Protein AF-A0A9N9TD08-F1 (afdb_monomer_lite)

pLDDT: mean 76.41, std 14.72, range [33.03, 96.38]

Foldseek 3Di:
DLVVVCVVVVHDSVVSVVVVVVVVVVVVVCCVVPPDDDPVLQVVLQVLVCVPPNDGNDNWDKDWDWAFDDPPDDPCCVQADPVGGGTDTDIATAGSDNVPGPVVVCVVVCVVHPPDDDDDDPVDPPPDD

Secondary structure (DSSP, 8-state):
-HHHHHHHHT--HHHHHHHHHHHHHHHHHTHHHH----HHHHHHHHHHHHHHH---S---EEEEEEEE----SSS-GGGB-TTSSBEEEEEEEE-SSGGG-HHHHHHHTTTT-TT---PPPTTS-----

Structure (mmCIF, N/CA/C/O backbone):
data_AF-A0A9N9TD08-F1
#
_entry.id   AF-A0A9N9TD08-F1
#
loop_
_atom_site.group_PDB
_atom_site.id
_atom_site.type_symbol
_atom_site.label_atom_id
_atom_site.label_alt_id
_atom_site.label_comp_id
_atom_site.label_asym_id
_atom_site.label_entity_id
_atom_site.label_seq_id
_atom_site.pdbx_PDB_ins_code
_atom_site.Cartn_x
_atom_site.Cartn_y
_atom_site.Cartn_z
_atom_site.occupancy
_atom_site.B_iso_or_equiv
_atom_site.auth_seq_id
_atom_site.auth_comp_id
_atom_site.auth_asym_id
_atom_site.auth_atom_id
_atom_site.pdbx_PDB_model_num
ATOM 1 N N . MET A 1 1 ? -17.120 2.761 -4.521 1.00 65.62 1 MET A N 1
ATOM 2 C CA . MET A 1 1 ? -16.159 1.643 -4.628 1.00 65.62 1 MET A CA 1
ATOM 3 C C . MET A 1 1 ? -16.794 0.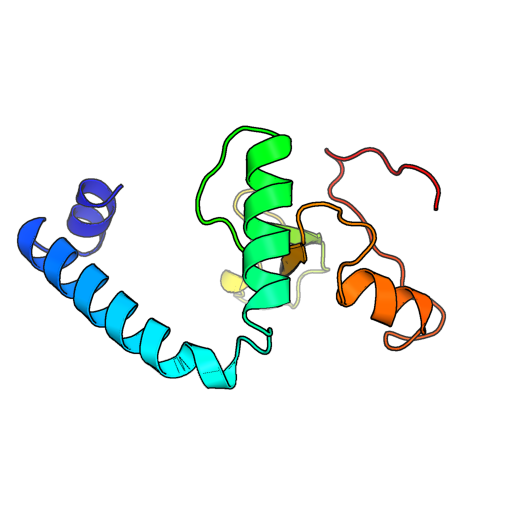305 -4.246 1.00 65.62 1 MET A C 1
ATOM 5 O O . MET A 1 1 ? -16.826 -0.563 -5.099 1.00 65.62 1 MET A O 1
ATOM 9 N N . LEU A 1 2 ? -17.394 0.150 -3.053 1.00 79.62 2 LEU A N 1
ATOM 10 C CA . LEU A 1 2 ? -18.002 -1.132 -2.640 1.00 79.62 2 LEU A CA 1
ATOM 11 C C . LEU A 1 2 ? -19.141 -1.641 -3.541 1.00 79.62 2 LEU A C 1
ATOM 13 O O . LEU A 1 2 ? -19.250 -2.838 -3.743 1.00 79.62 2 LEU A O 1
ATOM 17 N N . ILE A 1 3 ? -19.982 -0.741 -4.064 1.00 81.56 3 ILE A N 1
ATOM 18 C CA . ILE A 1 3 ? -21.101 -1.109 -4.950 1.00 81.56 3 ILE A CA 1
ATOM 19 C C . ILE A 1 3 ? -20.566 -1.708 -6.256 1.00 81.56 3 ILE A C 1
ATOM 21 O O . ILE A 1 3 ? -20.926 -2.820 -6.592 1.00 81.56 3 ILE A O 1
ATOM 25 N N . ALA A 1 4 ? -19.609 -1.039 -6.905 1.00 82.31 4 ALA A N 1
ATOM 26 C CA . ALA A 1 4 ? -18.987 -1.542 -8.130 1.00 82.31 4 ALA A CA 1
ATOM 27 C C . ALA A 1 4 ? -18.266 -2.890 -7.931 1.00 82.31 4 ALA A C 1
ATOM 29 O O . ALA A 1 4 ? -18.345 -3.754 -8.795 1.00 82.31 4 ALA A O 1
ATOM 30 N N . ALA A 1 5 ? -17.589 -3.083 -6.792 1.00 81.19 5 ALA A N 1
ATOM 31 C CA . ALA A 1 5 ? -16.971 -4.367 -6.460 1.00 81.19 5 ALA A CA 1
ATOM 32 C C . ALA A 1 5 ? -18.023 -5.465 -6.221 1.00 81.19 5 ALA A C 1
ATOM 34 O O . ALA A 1 5 ? -17.855 -6.588 -6.677 1.00 81.19 5 ALA A O 1
ATOM 35 N N . ALA A 1 6 ? -19.123 -5.135 -5.539 1.00 86.38 6 ALA A N 1
ATOM 36 C CA . ALA A 1 6 ? -20.222 -6.065 -5.302 1.00 86.38 6 ALA A CA 1
ATOM 37 C C . ALA A 1 6 ? -20.913 -6.481 -6.613 1.00 86.38 6 ALA A C 1
ATOM 39 O O . ALA A 1 6 ? -21.149 -7.667 -6.822 1.00 86.38 6 ALA A O 1
ATOM 40 N N . ASP A 1 7 ? -21.161 -5.520 -7.508 1.00 89.50 7 ASP A N 1
ATOM 41 C CA . ASP A 1 7 ? -21.765 -5.757 -8.822 1.00 89.50 7 ASP A CA 1
ATOM 42 C C . ASP A 1 7 ? -20.864 -6.632 -9.711 1.00 89.50 7 ASP A C 1
ATOM 44 O O . ASP A 1 7 ? -21.362 -7.521 -10.398 1.00 89.50 7 ASP A O 1
ATOM 48 N N . PHE A 1 8 ? -19.542 -6.420 -9.671 1.00 88.31 8 PHE A N 1
ATOM 49 C CA . PHE A 1 8 ? -18.569 -7.215 -10.430 1.00 88.31 8 PHE A CA 1
ATOM 50 C C . PHE A 1 8 ? -18.505 -8.676 -9.960 1.00 88.31 8 PHE A C 1
ATOM 52 O O . PHE A 1 8 ? -18.451 -9.587 -10.780 1.00 88.31 8 PHE A O 1
ATOM 59 N N . GLU A 1 9 ? -18.561 -8.897 -8.646 1.00 88.81 9 GLU A N 1
ATOM 60 C CA . GLU A 1 9 ? -18.514 -10.232 -8.034 1.00 88.81 9 GLU A CA 1
ATOM 61 C C . GLU A 1 9 ? -19.898 -10.908 -7.945 1.00 88.81 9 GLU A C 1
ATOM 63 O O . GLU A 1 9 ? -20.014 -12.042 -7.480 1.00 88.81 9 GLU A O 1
ATOM 68 N N . GLY A 1 10 ? -20.973 -10.224 -8.356 1.00 92.44 10 GLY A N 1
ATOM 69 C CA . GLY A 1 10 ? -22.340 -10.752 -8.310 1.00 92.44 10 GLY A CA 1
ATOM 70 C C . GLY A 1 10 ? -22.900 -10.931 -6.893 1.00 92.44 10 GLY A C 1
ATOM 71 O O . GLY A 1 10 ? -23.752 -11.793 -6.666 1.00 92.44 10 GLY A O 1
ATOM 72 N N . VAL A 1 11 ? -22.438 -10.136 -5.925 1.00 93.31 11 VAL A N 1
ATOM 73 C CA . VAL A 1 11 ? -22.873 -10.203 -4.520 1.00 93.31 11 VAL A CA 1
ATOM 74 C C . VAL A 1 11 ? -23.655 -8.959 -4.108 1.00 93.31 11 VAL A C 1
ATOM 76 O O . VAL A 1 11 ? -23.528 -7.886 -4.689 1.00 93.31 11 VAL A O 1
ATOM 79 N N . SER A 1 12 ? -24.462 -9.064 -3.048 1.00 94.69 12 SER A N 1
ATOM 80 C CA . SER A 1 12 ? -25.140 -7.883 -2.500 1.00 94.69 12 SER A CA 1
ATOM 81 C C . SER A 1 12 ? -24.137 -6.906 -1.868 1.00 94.69 12 SER A C 1
ATOM 83 O O . SER A 1 12 ? -23.123 -7.319 -1.296 1.00 94.69 12 SER A O 1
ATOM 85 N N . LYS A 1 13 ? -24.458 -5.605 -1.859 1.00 92.88 13 LYS A N 1
ATOM 86 C CA . LYS A 1 13 ? -23.674 -4.580 -1.139 1.00 92.88 13 LYS A CA 1
ATOM 87 C C . LYS A 1 13 ? -23.437 -4.959 0.330 1.00 92.88 13 LYS A C 1
ATOM 89 O O . LYS A 1 13 ? -22.360 -4.709 0.870 1.00 92.88 13 LYS A O 1
ATOM 94 N N . THR A 1 14 ? -24.440 -5.554 0.976 1.00 94.69 14 THR A N 1
ATOM 95 C CA . THR A 1 14 ? -24.356 -6.003 2.371 1.00 94.69 14 THR A CA 1
ATOM 96 C C . THR A 1 14 ? -23.345 -7.136 2.518 1.00 94.69 14 THR A C 1
ATOM 98 O O . THR A 1 14 ? -22.484 -7.070 3.391 1.00 94.69 14 THR A O 1
ATOM 101 N N . SER A 1 15 ? -23.392 -8.129 1.627 1.00 94.19 15 SER A N 1
ATOM 102 C CA . SER A 1 15 ? -22.431 -9.236 1.589 1.00 94.19 15 SER A CA 1
ATOM 103 C C . SER A 1 15 ? -21.007 -8.728 1.360 1.00 94.19 15 SER A C 1
ATOM 105 O O . SER A 1 15 ? -20.112 -9.089 2.118 1.00 94.19 15 SER A O 1
ATOM 107 N N . ALA A 1 16 ? -20.801 -7.821 0.399 1.00 93.69 16 ALA A N 1
ATOM 108 C CA . ALA A 1 16 ? -19.496 -7.206 0.154 1.00 93.69 16 ALA A CA 1
ATOM 109 C C . ALA A 1 16 ? -18.956 -6.468 1.393 1.00 93.69 16 ALA A C 1
ATOM 111 O O . ALA A 1 16 ? -17.775 -6.578 1.709 1.00 93.69 16 ALA A O 1
ATOM 112 N N . CYS A 1 17 ? -19.813 -5.761 2.138 1.00 94.38 17 CYS A N 1
ATOM 113 C CA . CYS A 1 17 ? -19.427 -5.086 3.382 1.00 94.38 17 CYS A CA 1
ATOM 114 C C . CYS A 1 17 ? -18.932 -6.073 4.449 1.00 94.38 17 CYS A C 1
ATOM 116 O O . CYS A 1 17 ? -17.885 -5.855 5.059 1.00 94.38 17 CYS A O 1
ATOM 118 N N . VAL A 1 18 ? -19.656 -7.181 4.640 1.00 95.44 18 VAL A N 1
ATOM 119 C CA . VAL A 1 18 ? -19.271 -8.235 5.589 1.00 95.44 18 VAL A CA 1
ATOM 120 C C . VAL A 1 18 ? -17.950 -8.880 5.178 1.00 95.44 18 VAL A C 1
ATOM 122 O O . VAL A 1 18 ? -17.061 -9.012 6.015 1.00 95.44 18 VAL A O 1
ATOM 125 N N . ILE A 1 19 ? -17.793 -9.211 3.894 1.00 93.69 19 ILE A N 1
ATOM 126 C CA . ILE A 1 19 ? -16.570 -9.819 3.357 1.00 93.69 19 ILE A CA 1
ATOM 127 C C . ILE A 1 19 ? -15.373 -8.885 3.559 1.00 93.69 19 ILE A C 1
ATOM 129 O O . ILE A 1 19 ? -14.366 -9.302 4.123 1.00 93.69 19 ILE A O 1
ATOM 133 N N . VAL A 1 20 ? -15.484 -7.609 3.170 1.00 93.25 20 VAL A N 1
ATOM 134 C CA . VAL A 1 20 ? -14.401 -6.625 3.341 1.00 93.25 20 VAL A CA 1
ATOM 135 C C . VAL A 1 20 ? -14.005 -6.505 4.808 1.00 93.25 20 VAL A C 1
ATOM 137 O O . VAL A 1 20 ? -12.813 -6.486 5.113 1.00 93.25 20 VAL A O 1
ATOM 140 N N . LYS A 1 21 ? -14.978 -6.465 5.725 1.00 94.62 21 LYS A N 1
ATOM 141 C CA . LYS A 1 21 ? -14.705 -6.424 7.163 1.00 94.62 21 LYS A CA 1
ATOM 142 C C . LYS A 1 21 ? -13.950 -7.672 7.628 1.00 94.62 21 LYS A C 1
ATOM 144 O O . LYS A 1 21 ? -12.898 -7.531 8.240 1.00 94.62 21 LYS A O 1
ATOM 149 N N . GLN A 1 22 ? -14.446 -8.865 7.305 1.00 96.38 22 GLN A N 1
ATOM 150 C CA . GLN A 1 22 ? -13.832 -10.135 7.711 1.00 96.38 22 GLN A CA 1
ATOM 151 C C . GLN A 1 22 ? -12.404 -10.282 7.176 1.00 96.38 22 GLN A C 1
ATOM 153 O O . GLN A 1 22 ? -11.495 -10.651 7.917 1.00 96.38 22 GLN A O 1
ATOM 158 N N . VAL A 1 23 ? -12.190 -9.949 5.901 1.00 94.88 23 VAL A N 1
ATOM 159 C CA . VAL A 1 23 ? -10.861 -9.980 5.277 1.00 94.88 23 VAL A CA 1
ATOM 160 C C . VAL A 1 23 ? -9.935 -8.953 5.928 1.00 94.88 23 VAL A C 1
ATOM 162 O O . VAL A 1 23 ? -8.788 -9.274 6.224 1.00 94.88 23 VAL A O 1
ATOM 165 N N . THR A 1 24 ? -10.425 -7.743 6.207 1.00 93.12 24 THR A N 1
ATOM 166 C CA . THR A 1 24 ? -9.636 -6.696 6.879 1.00 93.12 24 THR A CA 1
ATOM 167 C C . THR A 1 24 ? -9.220 -7.131 8.282 1.00 93.12 24 THR A C 1
ATOM 169 O O . THR A 1 24 ? -8.050 -7.012 8.633 1.00 93.12 24 THR A O 1
ATOM 172 N N . GLU A 1 25 ? -10.144 -7.689 9.068 1.00 95.31 25 GLU A N 1
ATOM 173 C CA . GLU A 1 25 ? -9.853 -8.225 10.402 1.00 95.31 25 GLU A CA 1
ATOM 174 C C . GLU A 1 25 ? -8.805 -9.341 10.332 1.00 95.31 25 GLU A C 1
ATOM 176 O O . GLU A 1 25 ? -7.835 -9.311 11.091 1.00 95.31 25 GLU A O 1
ATOM 181 N N . ALA A 1 26 ? -8.933 -10.269 9.3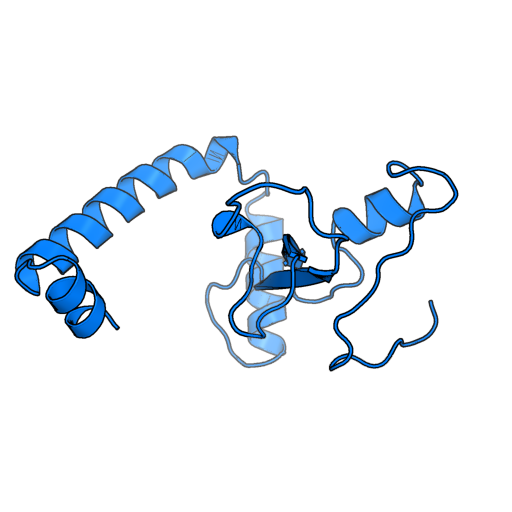77 1.00 95.12 26 ALA A N 1
ATOM 182 C CA . ALA A 1 26 ? -7.945 -11.320 9.158 1.00 95.12 26 ALA A CA 1
ATOM 183 C C . ALA A 1 26 ? -6.562 -10.746 8.804 1.00 95.12 26 ALA A C 1
ATOM 185 O O . ALA A 1 26 ? -5.567 -11.138 9.412 1.00 95.12 26 ALA A O 1
ATOM 186 N N . ILE A 1 27 ? -6.482 -9.767 7.898 1.00 90.06 27 ILE A N 1
ATOM 187 C CA . ILE A 1 27 ? -5.223 -9.084 7.554 1.00 90.06 27 ILE A CA 1
ATOM 188 C C . ILE A 1 27 ? -4.622 -8.386 8.782 1.00 90.06 27 ILE A C 1
ATOM 190 O O . ILE A 1 27 ? -3.415 -8.476 9.007 1.00 90.06 27 ILE A O 1
ATOM 194 N N . CYS A 1 28 ? -5.437 -7.738 9.619 1.00 88.88 28 CYS A N 1
ATOM 195 C CA . CYS A 1 28 ? -4.963 -7.087 10.840 1.00 88.88 28 CYS A CA 1
ATOM 196 C C . CYS A 1 28 ? -4.310 -8.072 11.822 1.00 88.88 28 CYS A C 1
ATOM 198 O O . CYS A 1 28 ? -3.368 -7.683 12.515 1.00 88.88 28 CYS A O 1
ATOM 200 N N . THR A 1 29 ? -4.734 -9.342 11.860 1.00 92.75 29 THR A N 1
ATOM 201 C CA . THR A 1 29 ? -4.064 -10.362 12.695 1.00 92.75 29 THR A CA 1
ATOM 202 C C . THR A 1 29 ? -2.620 -10.632 12.262 1.00 92.75 29 THR A C 1
ATOM 204 O O . THR A 1 29 ? -1.782 -10.969 13.094 1.00 92.75 29 THR A O 1
ATOM 207 N N . LEU A 1 30 ? -2.294 -10.391 10.988 1.00 89.38 30 LEU A N 1
ATOM 208 C CA . LEU A 1 30 ? -0.949 -10.549 10.432 1.00 89.38 30 LEU A CA 1
ATOM 209 C C . LEU A 1 30 ? -0.038 -9.339 10.695 1.00 89.38 30 LEU A C 1
ATOM 211 O O . LEU A 1 30 ? 1.136 -9.362 10.321 1.00 89.38 30 LEU A O 1
ATOM 215 N N . ARG A 1 31 ? -0.544 -8.280 11.349 1.00 83.50 31 ARG A N 1
ATOM 216 C CA . ARG A 1 31 ? 0.200 -7.036 11.612 1.00 83.50 31 ARG A CA 1
ATOM 217 C C . ARG A 1 31 ? 1.582 -7.306 12.190 1.00 83.50 31 ARG A C 1
ATOM 219 O O . ARG A 1 31 ? 2.558 -6.811 11.650 1.00 83.50 31 ARG A O 1
ATOM 226 N N . ASN A 1 32 ? 1.676 -8.097 13.254 1.00 80.88 32 ASN A N 1
ATOM 227 C CA . ASN A 1 32 ? 2.948 -8.306 13.953 1.00 80.88 32 ASN A CA 1
ATOM 228 C C . ASN A 1 32 ? 3.957 -9.130 13.131 1.00 80.88 32 ASN A C 1
ATOM 230 O O . ASN A 1 32 ? 5.136 -9.142 13.461 1.00 80.88 32 ASN A O 1
ATOM 234 N N . THR A 1 33 ? 3.505 -9.817 12.077 1.00 85.44 33 THR A N 1
ATOM 235 C CA . THR A 1 33 ? 4.360 -10.603 11.178 1.00 85.44 33 THR A CA 1
ATOM 236 C C . THR A 1 33 ? 4.972 -9.747 10.074 1.00 85.44 33 THR A C 1
ATOM 238 O O . THR A 1 33 ? 6.108 -9.984 9.677 1.00 85.44 33 THR A O 1
ATOM 241 N N . TYR A 1 34 ? 4.231 -8.766 9.554 1.00 77.69 34 TYR A N 1
ATOM 242 C CA . TYR A 1 34 ? 4.666 -7.984 8.390 1.00 77.69 34 TYR A CA 1
ATOM 243 C C . TYR A 1 34 ? 5.032 -6.536 8.725 1.00 77.69 34 TYR A C 1
ATOM 245 O O . TYR A 1 34 ? 5.838 -5.930 8.020 1.00 77.69 34 TYR A O 1
ATOM 253 N N . LEU A 1 35 ? 4.487 -5.985 9.808 1.00 76.25 35 LEU A N 1
ATOM 254 C CA . LEU A 1 35 ? 4.721 -4.619 10.252 1.00 76.25 35 LEU A CA 1
ATOM 255 C C . LEU A 1 35 ? 5.597 -4.633 11.507 1.00 76.25 35 LEU A C 1
ATOM 257 O O . LEU A 1 35 ? 5.132 -4.846 12.625 1.00 76.25 35 LEU A O 1
ATOM 261 N N . HIS A 1 36 ? 6.883 -4.380 11.290 1.00 79.06 36 HIS A N 1
ATOM 262 C CA . HIS A 1 36 ? 7.886 -4.251 12.340 1.00 79.06 36 HIS A CA 1
ATOM 263 C C . HIS A 1 36 ? 8.152 -2.763 12.568 1.00 79.06 36 HIS A C 1
ATOM 265 O O . HIS A 1 36 ? 9.018 -2.183 11.922 1.00 79.06 36 HIS A O 1
ATOM 271 N N . ALA A 1 37 ? 7.353 -2.142 13.431 1.00 76.94 37 ALA A N 1
ATOM 272 C CA . ALA A 1 37 ? 7.534 -0.756 13.841 1.00 76.94 37 ALA A CA 1
ATOM 273 C C . ALA A 1 37 ? 7.132 -0.597 15.307 1.00 76.94 37 ALA A C 1
ATOM 275 O O . ALA A 1 37 ? 6.159 -1.196 15.777 1.00 76.94 37 ALA A O 1
ATOM 276 N N . THR A 1 38 ? 7.892 0.211 16.027 1.00 84.00 38 THR A N 1
ATOM 277 C CA . THR A 1 38 ? 7.607 0.620 17.398 1.00 84.00 38 THR A CA 1
ATOM 278 C C . THR A 1 38 ? 6.457 1.623 17.431 1.00 84.00 38 THR A C 1
ATOM 280 O O . THR A 1 38 ? 6.198 2.342 16.467 1.00 84.00 38 THR A O 1
ATOM 283 N N . GLU A 1 39 ? 5.775 1.721 18.571 1.00 84.81 39 GLU A N 1
ATOM 284 C CA . GLU A 1 39 ? 4.694 2.697 18.754 1.00 84.81 39 GLU A CA 1
ATOM 285 C C . GLU A 1 39 ? 5.172 4.143 18.521 1.00 84.81 39 GLU A C 1
ATOM 287 O O . GLU A 1 39 ? 4.451 4.956 17.947 1.00 84.81 39 GLU A O 1
ATOM 292 N N . MET A 1 40 ? 6.420 4.448 18.893 1.00 86.38 40 MET A N 1
ATOM 293 C CA . MET A 1 40 ? 7.034 5.755 18.644 1.00 86.38 40 MET A CA 1
ATOM 294 C C . MET A 1 40 ? 7.186 6.044 17.146 1.00 86.38 40 MET A C 1
ATOM 296 O O . MET A 1 40 ? 6.816 7.129 16.702 1.00 86.38 40 MET A O 1
ATOM 300 N N . GLU A 1 41 ? 7.666 5.077 16.357 1.00 83.25 41 GLU A N 1
ATOM 301 C CA . GLU A 1 41 ? 7.788 5.222 14.898 1.00 83.25 41 GLU A CA 1
ATOM 302 C C . GLU A 1 41 ? 6.418 5.434 14.243 1.00 83.25 41 GLU A C 1
ATOM 304 O O . GLU A 1 41 ? 6.265 6.305 13.388 1.00 83.25 41 GLU A O 1
ATOM 309 N N . LEU A 1 42 ? 5.388 4.705 14.689 1.00 84.00 42 LEU A N 1
ATOM 310 C CA . LEU A 1 42 ? 4.021 4.861 14.177 1.00 84.00 42 LEU A CA 1
ATOM 311 C C . LEU A 1 42 ? 3.450 6.256 14.451 1.00 84.00 42 LEU A C 1
ATOM 313 O O . LEU A 1 42 ? 2.841 6.866 13.565 1.00 84.00 42 LEU A O 1
ATOM 317 N N . GLN A 1 43 ? 3.665 6.783 15.657 1.00 87.31 43 GLN A N 1
ATOM 318 C CA . GLN A 1 43 ? 3.264 8.144 16.014 1.00 87.31 43 GLN A CA 1
ATOM 319 C C . GLN A 1 43 ? 4.018 9.189 15.188 1.00 87.31 43 GLN A C 1
ATOM 321 O O . GLN A 1 43 ? 3.429 10.184 14.753 1.00 87.31 43 GLN A O 1
ATOM 326 N N . GLU A 1 44 ? 5.304 8.958 14.931 1.00 87.31 44 GLU A N 1
ATOM 327 C CA . GLU A 1 44 ? 6.114 9.841 14.103 1.00 87.31 44 GLU A CA 1
ATOM 328 C C . GLU A 1 44 ? 5.632 9.853 12.644 1.00 87.31 44 GLU A C 1
ATOM 330 O O . GLU A 1 44 ? 5.455 10.935 12.074 1.00 87.31 44 GLU A O 1
ATOM 335 N N . PHE A 1 45 ? 5.349 8.686 12.052 1.00 84.31 45 PHE A N 1
ATOM 336 C CA . PHE A 1 45 ? 4.791 8.589 10.699 1.00 84.31 45 PHE A CA 1
ATOM 337 C C . PHE A 1 45 ? 3.472 9.350 10.586 1.00 84.31 45 PHE A C 1
ATOM 339 O O . PHE A 1 45 ? 3.332 10.213 9.716 1.00 84.31 45 PHE A O 1
ATOM 346 N N . ASN A 1 46 ? 2.551 9.111 11.520 1.00 85.69 46 ASN A N 1
ATOM 347 C CA . ASN A 1 46 ? 1.260 9.789 11.566 1.00 85.69 46 ASN A CA 1
ATOM 348 C C . ASN A 1 46 ? 1.427 11.316 11.607 1.00 85.69 46 ASN A C 1
ATOM 350 O O . ASN A 1 46 ? 0.843 12.036 10.795 1.00 85.69 46 ASN A O 1
ATOM 354 N N . LYS A 1 47 ? 2.303 11.815 12.489 1.00 89.75 47 LYS A N 1
ATOM 355 C CA . LYS A 1 47 ? 2.584 13.249 12.613 1.00 89.75 47 LYS A CA 1
ATOM 356 C C . LYS A 1 47 ? 3.160 13.837 11.324 1.00 89.75 47 LYS A C 1
ATOM 358 O O . LYS A 1 47 ? 2.769 14.938 10.936 1.00 89.75 47 LYS A O 1
ATOM 363 N N . LYS A 1 48 ? 4.073 13.131 10.649 1.00 87.00 48 LYS A N 1
ATOM 364 C CA . LYS A 1 48 ? 4.671 13.596 9.387 1.00 87.00 48 LYS A CA 1
ATOM 365 C C . LYS A 1 48 ? 3.622 13.710 8.277 1.00 87.00 48 LYS A C 1
ATOM 367 O O . LYS A 1 48 ? 3.520 14.772 7.668 1.00 87.00 48 LYS A O 1
ATOM 372 N N . PHE A 1 49 ? 2.795 12.685 8.064 1.00 85.00 49 PHE A N 1
ATOM 373 C CA . PHE A 1 49 ? 1.717 12.735 7.064 1.00 85.00 49 PHE A CA 1
ATOM 374 C C . PHE A 1 49 ? 0.663 13.803 7.385 1.00 85.00 49 PHE A C 1
ATOM 376 O O . PHE A 1 49 ? 0.221 14.536 6.492 1.00 85.00 49 PHE A O 1
ATOM 383 N N . TYR A 1 50 ? 0.321 13.965 8.665 1.00 88.25 50 TYR A N 1
ATOM 384 C CA . TYR A 1 50 ? -0.582 15.022 9.106 1.00 88.25 50 TYR A CA 1
ATOM 385 C C . TYR A 1 50 ? -0.015 16.422 8.836 1.00 88.25 50 TYR A C 1
ATOM 387 O O . TYR A 1 50 ? -0.747 17.325 8.435 1.00 88.25 50 TYR A O 1
ATOM 395 N N . ASN A 1 51 ? 1.289 16.628 9.016 1.00 89.81 51 ASN A N 1
ATOM 396 C CA . ASN A 1 51 ? 1.916 17.921 8.744 1.00 89.81 51 ASN A CA 1
ATOM 397 C C . ASN A 1 51 ? 1.973 18.262 7.249 1.00 89.81 51 ASN A C 1
ATOM 399 O O . ASN A 1 51 ? 1.905 19.441 6.916 1.00 89.81 51 ASN A O 1
ATOM 403 N N . ILE A 1 52 ? 2.067 17.262 6.364 1.00 83.31 52 ILE A N 1
ATOM 404 C CA . ILE A 1 52 ? 2.108 17.473 4.908 1.00 83.31 52 ILE A CA 1
ATOM 405 C C . ILE A 1 52 ? 0.737 17.902 4.376 1.00 83.31 52 ILE A C 1
ATOM 407 O O . ILE A 1 52 ? 0.624 18.926 3.711 1.00 83.31 52 ILE A O 1
ATOM 411 N N . ALA A 1 53 ? -0.305 17.116 4.656 1.00 83.75 53 ALA A N 1
ATOM 412 C CA . ALA A 1 53 ? -1.612 17.294 4.014 1.00 83.75 53 ALA A CA 1
ATOM 413 C C . ALA A 1 53 ? -2.802 17.024 4.949 1.00 83.75 53 ALA A C 1
ATOM 415 O O . ALA A 1 53 ? -3.917 16.806 4.488 1.00 83.75 53 ALA A O 1
ATOM 416 N N . ARG A 1 54 ? -2.582 17.039 6.273 1.00 89.19 54 ARG A N 1
ATOM 417 C CA . ARG A 1 54 ? -3.608 16.758 7.298 1.00 89.19 54 ARG A CA 1
ATOM 418 C C . ARG A 1 54 ? -4.226 15.361 7.195 1.00 89.19 54 ARG A C 1
ATOM 420 O O . ARG A 1 54 ? -5.294 15.117 7.750 1.00 89.19 54 ARG A O 1
ATOM 427 N N . PHE A 1 55 ? -3.529 14.424 6.554 1.00 84.00 55 PHE A N 1
ATOM 428 C CA . PHE A 1 55 ? -3.929 13.023 6.547 1.00 84.00 55 PHE A CA 1
ATOM 429 C C . PHE A 1 55 ? -3.677 12.389 7.915 1.00 84.00 55 PHE A C 1
ATOM 431 O O . PHE A 1 55 ? -2.545 12.331 8.392 1.00 84.00 55 PHE A O 1
ATOM 438 N N . LEU A 1 56 ? -4.751 11.919 8.544 1.00 84.25 56 LEU A N 1
ATOM 439 C CA . LEU A 1 56 ? -4.713 11.242 9.835 1.00 84.25 56 LEU A CA 1
ATOM 440 C C . LEU A 1 56 ? -4.491 9.738 9.654 1.00 84.25 56 LEU A C 1
ATOM 442 O O . LEU A 1 56 ? -4.977 9.146 8.694 1.00 84.25 56 LEU A O 1
ATOM 446 N N . TYR A 1 57 ? -3.809 9.119 10.620 1.00 83.81 57 TYR A N 1
ATOM 447 C CA . TYR A 1 57 ? -3.658 7.658 10.724 1.00 83.81 57 TYR A CA 1
ATOM 448 C C . TYR A 1 57 ? -2.927 6.990 9.554 1.00 83.81 57 TYR A C 1
ATOM 450 O O . TYR A 1 57 ? -3.050 5.784 9.350 1.00 83.81 57 TYR A O 1
ATOM 458 N N . VAL A 1 58 ? -2.114 7.754 8.820 1.00 82.69 58 VAL A N 1
ATOM 459 C CA . VAL A 1 58 ? -1.262 7.219 7.756 1.00 82.69 58 VAL A CA 1
ATOM 460 C C . VAL A 1 58 ? 0.073 6.774 8.339 1.00 82.69 58 VAL A C 1
ATOM 462 O O . VAL A 1 58 ? 0.779 7.552 8.978 1.00 82.69 58 VAL A O 1
ATOM 465 N N . LEU A 1 59 ? 0.409 5.507 8.103 1.00 80.00 59 LEU A N 1
ATOM 466 C CA . LEU A 1 59 ? 1.679 4.900 8.514 1.00 80.00 59 LEU A CA 1
ATOM 467 C C . LEU A 1 59 ? 2.708 4.875 7.376 1.00 80.00 59 LEU A C 1
ATOM 469 O O . LEU A 1 59 ? 3.905 4.799 7.621 1.00 80.00 59 LEU A O 1
ATOM 473 N N . GLY A 1 60 ? 2.240 4.953 6.133 1.00 78.00 60 GLY A N 1
ATOM 474 C CA . GLY A 1 60 ? 3.049 4.917 4.924 1.00 78.00 60 GLY A CA 1
ATOM 475 C C . GLY A 1 60 ? 2.166 5.075 3.691 1.00 78.00 60 GLY A C 1
ATOM 476 O O . GLY A 1 60 ? 0.944 4.930 3.770 1.00 78.00 60 GLY A O 1
ATOM 477 N N . ALA A 1 61 ? 2.787 5.369 2.559 1.00 76.44 61 ALA A N 1
ATOM 478 C CA . ALA A 1 61 ? 2.149 5.386 1.253 1.00 76.44 61 ALA A CA 1
ATOM 479 C C . ALA A 1 61 ? 2.648 4.188 0.444 1.00 76.44 61 ALA A C 1
ATOM 481 O O . ALA A 1 61 ? 3.848 3.921 0.415 1.00 76.44 61 ALA A O 1
ATOM 482 N N . ILE A 1 62 ? 1.731 3.464 -0.193 1.00 76.50 62 ILE A N 1
ATOM 483 C CA . ILE A 1 62 ? 2.085 2.407 -1.139 1.00 76.50 62 ILE A CA 1
ATOM 484 C C . ILE A 1 62 ? 1.991 3.013 -2.526 1.00 76.50 62 ILE A C 1
ATOM 486 O O . ILE A 1 62 ? 0.923 3.490 -2.906 1.00 76.50 62 ILE A O 1
ATOM 490 N N . ASP A 1 63 ? 3.095 2.975 -3.258 1.00 73.56 63 ASP A N 1
ATOM 491 C CA . ASP A 1 63 ? 3.110 3.328 -4.669 1.00 73.56 63 ASP A CA 1
ATOM 492 C C . ASP A 1 63 ? 3.458 2.101 -5.510 1.00 73.56 63 ASP A C 1
ATOM 494 O O . ASP A 1 63 ? 4.288 1.268 -5.123 1.00 73.56 63 ASP A O 1
ATOM 498 N N . CYS A 1 64 ? 2.781 1.972 -6.646 1.00 71.75 64 CYS A N 1
ATOM 499 C CA . CYS A 1 64 ? 2.951 0.872 -7.579 1.00 71.75 64 CYS A CA 1
ATOM 500 C C . CYS A 1 64 ? 3.480 1.405 -8.909 1.00 71.75 64 CYS A C 1
ATOM 502 O O . CYS A 1 64 ? 2.851 2.235 -9.561 1.00 71.75 64 CYS A O 1
ATOM 504 N N . THR A 1 65 ? 4.630 0.897 -9.339 1.00 74.06 65 THR A N 1
ATOM 505 C CA . THR A 1 65 ? 5.276 1.296 -10.588 1.00 74.06 65 THR A CA 1
ATOM 506 C C . THR A 1 65 ? 5.362 0.102 -11.523 1.00 74.06 65 THR A C 1
ATOM 508 O O . THR A 1 65 ? 5.773 -0.995 -11.140 1.00 74.06 65 THR A O 1
ATOM 511 N N . HIS A 1 66 ? 5.002 0.319 -12.785 1.00 77.19 66 HIS A N 1
ATOM 512 C CA . HIS A 1 66 ? 5.135 -0.689 -13.828 1.00 77.19 66 HIS A CA 1
ATOM 513 C C . HIS A 1 66 ? 6.505 -0.587 -14.504 1.00 77.19 66 HIS A C 1
ATOM 515 O O . HIS A 1 66 ? 6.756 0.328 -15.287 1.00 77.19 66 HIS A O 1
ATOM 521 N N . ILE A 1 67 ? 7.382 -1.561 -14.256 1.00 80.56 67 ILE A N 1
ATOM 522 C CA . ILE A 1 67 ? 8.669 -1.672 -14.950 1.00 80.56 67 ILE A CA 1
ATOM 523 C C . ILE A 1 67 ? 8.447 -2.438 -16.245 1.00 80.56 67 ILE A C 1
ATOM 525 O O . ILE A 1 67 ? 8.034 -3.596 -16.224 1.00 80.56 67 ILE A O 1
ATOM 529 N N . ARG A 1 68 ? 8.710 -1.798 -17.384 1.00 82.19 68 ARG A N 1
ATOM 530 C CA . ARG A 1 68 ? 8.558 -2.428 -18.698 1.00 82.19 68 ARG A CA 1
ATOM 531 C C . ARG A 1 68 ? 9.525 -3.604 -18.850 1.00 82.19 68 ARG A C 1
ATOM 533 O O . ARG A 1 68 ? 10.712 -3.472 -18.572 1.00 82.19 68 ARG A O 1
ATOM 540 N N . ILE A 1 69 ? 9.017 -4.724 -19.351 1.00 83.12 69 ILE A N 1
ATOM 541 C CA . ILE A 1 69 ? 9.804 -5.923 -19.656 1.00 83.12 69 ILE A CA 1
ATOM 542 C C . ILE A 1 69 ? 9.639 -6.306 -21.128 1.00 83.12 69 ILE A C 1
ATOM 544 O O . ILE A 1 69 ? 8.691 -5.890 -21.802 1.00 83.12 69 ILE A O 1
ATOM 548 N N . GLN A 1 70 ? 10.564 -7.121 -21.632 1.00 84.75 70 GLN A N 1
ATOM 549 C CA . GLN A 1 70 ? 10.329 -7.839 -22.881 1.00 84.75 70 GLN A CA 1
ATOM 550 C C . GLN A 1 70 ? 9.211 -8.861 -22.681 1.00 84.75 70 GLN A C 1
ATOM 552 O O . GLN A 1 70 ? 8.989 -9.338 -21.568 1.00 84.75 70 GLN A O 1
ATOM 557 N N . SER A 1 71 ? 8.492 -9.184 -23.758 1.00 83.75 71 SER A N 1
ATOM 558 C CA . SER A 1 71 ? 7.459 -10.213 -23.685 1.00 83.75 71 SER A CA 1
ATOM 559 C C . SER A 1 71 ? 8.090 -11.524 -23.205 1.00 83.75 71 SER A C 1
ATOM 561 O O . SER A 1 71 ? 9.021 -12.001 -23.856 1.00 83.75 71 SER A O 1
ATOM 563 N N . PRO A 1 72 ? 7.593 -12.123 -22.110 1.00 75.81 72 PRO A N 1
ATOM 564 C CA . PRO A 1 72 ? 8.094 -13.411 -21.637 1.00 75.81 72 PRO A CA 1
ATOM 565 C C . PRO A 1 72 ? 7.725 -14.587 -22.567 1.00 75.81 72 PRO A C 1
ATOM 567 O O . PRO A 1 72 ? 8.165 -15.707 -22.328 1.00 75.81 72 PRO A O 1
ATOM 570 N N . GLY A 1 73 ? 6.964 -14.343 -23.645 1.00 77.88 73 GLY A N 1
ATOM 571 C CA . GLY A 1 73 ? 6.481 -15.366 -24.575 1.00 77.88 73 GLY A CA 1
ATOM 572 C C . GLY A 1 73 ? 5.232 -16.100 -24.067 1.00 77.88 73 GLY A C 1
ATOM 573 O O . GLY A 1 73 ? 4.938 -16.107 -22.875 1.00 77.88 73 GLY A O 1
ATOM 574 N N . GLY A 1 74 ? 4.475 -16.713 -24.985 1.00 78.88 74 GLY A N 1
ATOM 575 C CA . GLY A 1 74 ? 3.221 -17.417 -24.676 1.00 78.88 74 GLY A CA 1
ATOM 576 C C . GLY A 1 74 ? 2.028 -16.497 -24.373 1.00 78.88 74 GLY A C 1
ATOM 577 O O . GLY A 1 74 ? 2.105 -15.276 -24.523 1.00 78.88 74 GLY A O 1
ATOM 578 N N . ASP A 1 75 ? 0.906 -17.091 -23.959 1.00 70.81 75 ASP A N 1
ATOM 579 C CA . ASP A 1 75 ? -0.279 -16.343 -23.524 1.00 70.81 75 ASP A CA 1
ATOM 580 C C . ASP A 1 75 ? -0.126 -15.911 -22.062 1.00 70.81 75 ASP A C 1
ATOM 582 O O . ASP A 1 75 ? -0.507 -16.615 -21.128 1.00 70.81 75 ASP A O 1
ATOM 586 N N . GLN A 1 76 ? 0.528 -14.767 -21.860 1.00 68.81 76 GLN A N 1
ATOM 587 C CA . GLN A 1 76 ? 0.801 -14.235 -20.527 1.00 68.81 76 GLN A CA 1
ATOM 588 C C . GLN A 1 76 ? 0.164 -12.865 -20.312 1.00 68.81 76 GLN A C 1
ATOM 590 O O . GLN A 1 76 ? 0.839 -11.854 -20.096 1.00 68.81 76 GLN A O 1
ATOM 595 N N . ALA A 1 77 ? -1.170 -12.852 -20.348 1.00 69.88 77 ALA A N 1
ATOM 596 C CA . ALA A 1 77 ? -1.991 -11.682 -20.044 1.00 69.88 77 ALA A CA 1
ATOM 597 C C . ALA A 1 77 ? -1.657 -11.042 -18.681 1.00 69.88 77 ALA A C 1
ATOM 599 O O . ALA A 1 77 ? -1.741 -9.826 -18.554 1.00 69.88 77 ALA A O 1
ATOM 600 N N . TYR A 1 78 ? -1.187 -11.824 -17.702 1.00 73.19 78 TYR A N 1
ATOM 601 C CA . TYR A 1 78 ? -0.818 -11.344 -16.362 1.00 73.19 78 TYR A CA 1
ATOM 602 C C . TYR A 1 78 ? 0.306 -10.300 -16.343 1.00 73.19 78 TYR A C 1
ATOM 604 O O . TYR A 1 78 ? 0.378 -9.500 -15.415 1.00 73.19 78 TYR A O 1
ATOM 612 N N . TYR A 1 79 ? 1.175 -10.287 -17.359 1.00 74.50 79 TYR A N 1
ATOM 613 C CA . TYR A 1 79 ? 2.238 -9.288 -17.469 1.00 74.50 79 TYR A CA 1
ATOM 614 C C . TYR A 1 79 ? 1.830 -8.088 -18.325 1.00 74.50 79 TYR A C 1
ATOM 616 O O . TYR A 1 79 ? 2.578 -7.118 -18.382 1.00 74.50 79 TYR A O 1
ATOM 624 N N . LYS A 1 80 ? 0.671 -8.106 -18.994 1.00 78.69 80 LYS A N 1
ATOM 625 C CA . LYS A 1 80 ? 0.182 -6.943 -19.745 1.00 78.69 80 LYS A CA 1
ATOM 626 C C . LYS A 1 80 ? -0.510 -5.966 -18.806 1.00 78.69 80 LYS A C 1
ATOM 628 O O . LYS A 1 80 ? -1.423 -6.329 -18.075 1.00 78.69 80 LYS A O 1
ATOM 633 N N . ASN A 1 81 ? -0.100 -4.706 -18.862 1.00 80.56 81 ASN A N 1
ATOM 634 C CA . ASN A 1 81 ? -0.815 -3.633 -18.182 1.00 80.56 81 ASN A CA 1
ATOM 635 C C . ASN A 1 81 ? -1.935 -3.044 -19.057 1.00 80.56 81 ASN A C 1
ATOM 637 O O . ASN A 1 81 ? -2.077 -3.374 -20.236 1.00 80.56 81 ASN A O 1
ATOM 641 N N . LEU A 1 82 ? -2.694 -2.107 -18.481 1.00 77.00 82 LEU A N 1
ATOM 642 C CA . LEU A 1 82 ? -3.776 -1.387 -19.166 1.00 77.00 82 LEU A CA 1
ATOM 643 C C . LEU A 1 82 ? -3.291 -0.512 -20.336 1.00 77.00 82 LEU A C 1
ATOM 645 O O . LEU A 1 82 ? -4.072 -0.195 -21.225 1.00 77.00 82 LEU A O 1
ATOM 649 N N . ASN A 1 83 ? -1.998 -0.182 -20.377 1.00 79.88 83 ASN A N 1
ATOM 650 C CA . ASN A 1 83 ? -1.359 0.537 -21.481 1.00 79.88 83 ASN A CA 1
ATOM 651 C C . ASN A 1 83 ? -0.897 -0.401 -22.617 1.00 79.88 83 ASN A C 1
ATOM 653 O O . ASN A 1 83 ? -0.224 0.036 -23.550 1.00 79.88 83 ASN A O 1
ATOM 657 N N . GLY A 1 84 ? -1.222 -1.696 -22.540 1.00 81.06 84 GLY A N 1
ATOM 658 C CA . GLY A 1 84 ? -0.991 -2.672 -23.603 1.00 81.06 84 GLY A CA 1
ATOM 659 C C . GLY A 1 84 ? 0.442 -3.195 -23.720 1.00 81.06 84 GLY A C 1
ATOM 660 O O . GLY A 1 84 ? 0.738 -3.908 -24.680 1.00 81.06 84 GLY A O 1
ATOM 661 N N . TYR A 1 85 ? 1.335 -2.890 -22.770 1.00 81.31 85 TYR A N 1
ATOM 662 C CA . TYR A 1 85 ? 2.716 -3.385 -22.777 1.00 81.31 85 TYR A CA 1
ATOM 663 C C . TYR A 1 85 ? 3.007 -4.349 -21.622 1.00 81.31 85 TYR A C 1
ATOM 665 O O . TYR A 1 85 ? 2.341 -4.333 -20.586 1.00 81.31 85 TYR A O 1
ATOM 673 N N . PHE A 1 86 ? 4.018 -5.204 -21.810 1.00 81.62 86 PHE A N 1
ATOM 674 C CA . PHE A 1 86 ? 4.456 -6.145 -20.783 1.00 81.62 86 PHE A CA 1
ATOM 675 C C . PHE A 1 86 ? 5.248 -5.421 -19.691 1.00 81.62 86 PHE A C 1
ATOM 677 O O . PHE A 1 86 ? 6.182 -4.672 -19.985 1.00 81.62 86 PHE A O 1
ATOM 684 N N . SER A 1 87 ? 4.881 -5.631 -18.432 1.00 82.12 87 SER A N 1
ATOM 685 C CA . SER A 1 87 ? 5.514 -4.997 -17.282 1.00 82.12 87 SER A CA 1
ATOM 686 C C . SER A 1 87 ? 5.435 -5.850 -16.021 1.00 82.12 87 SER A C 1
ATOM 688 O O . SER A 1 87 ? 4.505 -6.635 -15.840 1.00 82.12 87 SER A O 1
ATOM 690 N N . TRP A 1 88 ? 6.396 -5.651 -15.125 1.00 79.56 88 TRP A N 1
ATOM 691 C CA . TRP A 1 88 ? 6.286 -6.067 -13.733 1.00 79.56 88 TRP A CA 1
ATOM 692 C C . TRP A 1 88 ? 5.665 -4.943 -12.917 1.00 79.56 88 TRP A C 1
ATOM 694 O O . TRP A 1 88 ? 6.144 -3.812 -12.964 1.00 79.56 88 TRP A O 1
ATOM 704 N N . ASN A 1 89 ? 4.610 -5.262 -12.169 1.00 77.12 89 ASN A N 1
ATOM 705 C CA . ASN A 1 89 ? 4.091 -4.361 -11.152 1.00 77.12 89 ASN A CA 1
ATOM 706 C C . ASN A 1 89 ? 4.976 -4.484 -9.906 1.00 77.12 89 ASN A C 1
ATOM 708 O O . ASN A 1 89 ? 4.981 -5.526 -9.249 1.00 77.12 89 ASN A O 1
ATOM 712 N N . VAL A 1 90 ? 5.744 -3.440 -9.611 1.00 75.44 90 VAL A N 1
ATOM 713 C CA . VAL A 1 90 ? 6.576 -3.349 -8.413 1.00 75.44 90 VAL A CA 1
ATOM 714 C C . VAL A 1 90 ? 5.891 -2.415 -7.431 1.00 75.44 90 VAL A C 1
ATOM 716 O O . VAL A 1 90 ? 5.574 -1.280 -7.771 1.00 75.44 90 VAL A O 1
ATOM 719 N N . GLN A 1 91 ? 5.673 -2.889 -6.208 1.00 71.75 91 GLN A N 1
ATOM 720 C CA . GLN A 1 91 ? 5.076 -2.094 -5.141 1.00 71.75 91 GLN A CA 1
ATOM 721 C C . GLN A 1 91 ? 6.134 -1.718 -4.116 1.00 71.75 91 GLN A C 1
ATOM 723 O O . GLN A 1 91 ? 6.939 -2.552 -3.695 1.00 71.75 91 GLN A O 1
ATOM 728 N N . THR A 1 92 ? 6.119 -0.457 -3.704 1.00 69.44 92 THR A N 1
ATOM 729 C CA . THR A 1 92 ? 7.036 0.074 -2.701 1.00 69.44 92 THR A CA 1
ATOM 730 C C . THR A 1 92 ? 6.247 0.779 -1.612 1.00 69.44 92 THR A C 1
ATOM 732 O O . THR A 1 92 ? 5.232 1.418 -1.883 1.00 69.44 92 THR A O 1
ATOM 735 N N . VAL A 1 93 ? 6.691 0.624 -0.364 1.00 71.19 93 VAL A N 1
ATOM 736 C CA . VAL A 1 93 ? 6.139 1.368 0.769 1.00 71.19 93 VAL A CA 1
ATOM 737 C C . VAL A 1 93 ? 7.097 2.503 1.089 1.00 71.19 93 VAL A C 1
ATOM 739 O O . VAL A 1 93 ? 8.272 2.270 1.386 1.00 71.19 93 VAL A O 1
ATOM 742 N N . CYS A 1 94 ? 6.583 3.721 1.025 1.00 70.12 94 CYS A N 1
ATOM 743 C CA . CYS A 1 94 ? 7.309 4.950 1.280 1.00 70.12 94 CYS A CA 1
ATOM 744 C C . CYS A 1 94 ? 6.801 5.580 2.576 1.00 70.12 94 CYS A C 1
ATOM 746 O O . CYS A 1 94 ? 5.598 5.621 2.846 1.00 70.12 94 CYS A O 1
ATOM 748 N N . ASP A 1 95 ? 7.720 6.084 3.389 1.00 69.75 95 ASP A N 1
ATOM 749 C CA . ASP A 1 95 ? 7.387 6.958 4.503 1.00 69.75 95 ASP A CA 1
ATOM 750 C C . ASP A 1 95 ? 7.043 8.368 3.987 1.00 69.75 95 ASP A C 1
ATOM 752 O O . ASP A 1 95 ? 7.198 8.687 2.807 1.00 69.75 95 ASP A O 1
ATOM 756 N N . ALA A 1 96 ? 6.577 9.241 4.882 1.00 68.06 96 ALA A N 1
ATOM 757 C CA . ALA A 1 96 ? 6.232 10.630 4.553 1.00 68.06 96 ALA A CA 1
ATOM 758 C C . ALA A 1 96 ? 7.401 11.425 3.934 1.00 68.06 96 ALA A C 1
ATOM 760 O O . ALA A 1 96 ? 7.201 12.468 3.315 1.00 68.06 96 ALA A O 1
ATOM 761 N N . THR A 1 97 ? 8.627 10.936 4.113 1.00 62.03 97 THR A N 1
ATOM 762 C CA . THR A 1 97 ? 9.852 11.472 3.538 1.00 62.03 97 THR A CA 1
ATOM 763 C C . THR A 1 97 ? 10.580 10.356 2.802 1.00 62.03 97 THR A C 1
ATOM 765 O O . THR A 1 97 ? 11.447 9.743 3.402 1.00 62.03 97 THR A O 1
ATOM 768 N N . PHE A 1 98 ? 10.307 10.144 1.508 1.00 59.78 98 PHE A N 1
ATOM 769 C CA . PHE A 1 98 ? 10.919 9.110 0.636 1.00 59.78 98 PHE A CA 1
ATOM 770 C C . PHE A 1 98 ? 12.428 8.841 0.855 1.00 59.78 98 PHE A C 1
ATOM 772 O O . PHE A 1 98 ? 12.952 7.764 0.573 1.00 59.78 98 PHE A O 1
ATOM 779 N N . ASN A 1 99 ? 13.139 9.832 1.390 1.00 53.69 99 ASN A N 1
ATOM 780 C CA . ASN A 1 99 ? 14.507 9.762 1.872 1.00 53.69 99 ASN A CA 1
ATOM 781 C C . ASN A 1 99 ? 14.837 8.674 2.911 1.00 53.69 99 ASN A C 1
ATOM 783 O O . ASN A 1 99 ? 16.017 8.335 2.965 1.00 53.69 99 ASN A O 1
ATOM 787 N N . ASN A 1 100 ? 13.884 8.117 3.669 1.00 51.03 100 ASN A N 1
ATOM 788 C CA . ASN A 1 100 ? 14.153 7.044 4.647 1.00 51.03 100 ASN A CA 1
ATOM 789 C C . ASN A 1 100 ? 13.485 5.708 4.293 1.00 51.03 100 ASN A C 1
ATOM 791 O O . ASN A 1 100 ? 13.366 4.825 5.144 1.00 51.03 100 ASN A O 1
ATOM 795 N N . SER A 1 101 ? 13.054 5.524 3.042 1.00 59.22 101 SER A N 1
ATOM 796 C CA . SER A 1 101 ? 12.502 4.237 2.630 1.00 59.22 101 SER A CA 1
ATOM 797 C C . SER A 1 101 ? 13.574 3.144 2.743 1.00 59.22 101 SER A C 1
ATOM 799 O O . SER A 1 101 ? 14.719 3.306 2.310 1.00 59.22 101 SER A O 1
ATOM 801 N N . ARG A 1 102 ? 13.194 1.986 3.299 1.00 61.88 102 ARG A N 1
ATOM 802 C CA . ARG A 1 102 ? 14.075 0.810 3.392 1.00 61.88 102 ARG A CA 1
ATOM 803 C C . ARG A 1 102 ? 14.589 0.382 2.014 1.00 61.88 102 ARG A C 1
ATOM 805 O O . ARG A 1 102 ? 15.686 -0.146 1.911 1.00 61.88 102 ARG A O 1
ATOM 812 N N . LEU A 1 103 ? 13.829 0.632 0.948 1.00 60.94 103 LEU A N 1
ATOM 813 C CA . LEU A 1 103 ? 14.279 0.385 -0.422 1.00 60.94 103 LEU A CA 1
ATOM 814 C C . LEU A 1 103 ? 15.413 1.324 -0.828 1.00 60.94 103 LEU A C 1
ATOM 816 O O . LEU A 1 103 ? 16.385 0.857 -1.411 1.00 60.94 103 LEU A O 1
ATOM 820 N N . LYS A 1 104 ? 15.328 2.614 -0.477 1.00 63.72 104 LYS A N 1
ATOM 821 C CA . LYS A 1 104 ? 16.418 3.569 -0.707 1.00 63.72 104 LYS A CA 1
ATOM 822 C C . LYS A 1 104 ? 17.669 3.170 0.078 1.00 63.72 104 LYS A C 1
ATOM 824 O O . LYS A 1 104 ? 18.747 3.161 -0.504 1.00 63.72 104 LYS A O 1
ATOM 829 N N . ALA A 1 105 ? 17.528 2.783 1.348 1.00 67.19 105 ALA A N 1
ATOM 830 C CA . ALA A 1 105 ? 18.649 2.305 2.163 1.00 67.19 105 ALA A CA 1
ATOM 831 C C . ALA A 1 105 ? 19.331 1.077 1.533 1.00 67.19 105 ALA A C 1
ATOM 833 O O . ALA A 1 105 ? 20.519 1.124 1.234 1.00 67.19 105 ALA A O 1
ATOM 834 N N . ARG A 1 106 ? 18.556 0.039 1.192 1.00 70.88 106 ARG A N 1
ATOM 835 C CA . ARG A 1 106 ? 19.065 -1.194 0.561 1.00 70.88 106 ARG A CA 1
ATOM 836 C C . ARG A 1 106 ? 19.682 -0.959 -0.823 1.00 70.88 106 ARG A C 1
ATOM 838 O O . ARG A 1 106 ? 20.625 -1.643 -1.213 1.00 70.88 106 ARG A O 1
ATOM 845 N N . LEU A 1 107 ? 19.161 0.013 -1.577 1.00 69.25 107 LEU A N 1
ATOM 846 C CA . LEU A 1 107 ? 19.739 0.452 -2.849 1.00 69.25 107 LEU A CA 1
ATOM 847 C C . LEU A 1 107 ? 21.098 1.135 -2.639 1.00 69.25 107 LEU A C 1
ATOM 849 O O . LEU A 1 107 ? 22.053 0.811 -3.342 1.00 69.25 107 LEU A O 1
ATOM 853 N N . VAL A 1 108 ? 21.200 2.043 -1.661 1.00 71.00 108 VAL A N 1
ATOM 854 C CA . VAL A 1 108 ? 22.461 2.711 -1.285 1.00 71.00 108 VAL A CA 1
ATOM 855 C C . VAL A 1 108 ? 23.490 1.694 -0.781 1.00 71.00 108 VAL A C 1
ATOM 857 O O . VAL A 1 108 ? 24.661 1.771 -1.149 1.00 71.00 108 VAL A O 1
ATOM 860 N N . GLU A 1 109 ? 23.046 0.694 -0.021 1.00 81.94 109 GLU A N 1
ATOM 861 C CA . GLU A 1 109 ? 23.854 -0.430 0.474 1.00 81.94 109 GLU A CA 1
ATOM 862 C C . GLU A 1 109 ? 24.223 -1.449 -0.621 1.00 81.94 109 GLU A C 1
ATOM 864 O O . GLU A 1 109 ? 24.953 -2.403 -0.362 1.00 81.94 109 GLU A O 1
ATOM 869 N N . ARG A 1 110 ? 23.774 -1.232 -1.868 1.00 76.06 110 ARG A N 1
ATOM 870 C CA . ARG A 1 110 ? 24.032 -2.089 -3.039 1.00 76.06 110 ARG A CA 1
ATOM 871 C C . ARG A 1 110 ? 23.558 -3.534 -2.877 1.00 76.06 110 ARG A C 1
ATOM 873 O O . ARG A 1 110 ? 24.068 -4.430 -3.552 1.00 76.06 110 ARG A O 1
ATOM 880 N N . GLU A 1 111 ? 22.537 -3.770 -2.057 1.00 75.75 111 GLU A N 1
ATOM 881 C CA . GLU A 1 111 ? 21.985 -5.115 -1.853 1.00 75.75 111 GLU A CA 1
ATOM 882 C C . GLU A 1 111 ? 21.348 -5.704 -3.122 1.00 75.75 111 GLU A C 1
ATOM 884 O O . GLU A 1 111 ? 21.244 -6.921 -3.261 1.00 75.75 111 GLU A O 1
ATOM 889 N N . PHE A 1 112 ? 20.941 -4.856 -4.069 1.00 69.88 112 PHE A N 1
ATOM 890 C CA . PHE A 1 112 ? 20.355 -5.269 -5.349 1.00 69.88 112 PHE A CA 1
ATOM 891 C C . PHE A 1 112 ? 21.396 -5.439 -6.473 1.00 69.88 112 PHE A C 1
ATOM 893 O O . PHE A 1 112 ? 21.031 -5.650 -7.630 1.00 69.88 112 PHE A O 1
ATOM 900 N N . GLY A 1 113 ? 22.691 -5.376 -6.140 1.00 70.12 113 GLY A N 1
ATOM 901 C CA . GLY A 1 113 ? 23.804 -5.484 -7.082 1.00 70.12 113 GLY A CA 1
ATOM 902 C C . GLY A 1 113 ? 24.349 -4.126 -7.533 1.00 70.12 113 GLY A C 1
ATOM 903 O O . GLY A 1 113 ? 23.662 -3.111 -7.526 1.00 70.12 113 GLY A O 1
ATOM 904 N N . ALA A 1 114 ? 25.616 -4.098 -7.953 1.00 70.50 114 ALA A N 1
ATOM 905 C CA . ALA A 1 114 ? 26.361 -2.855 -8.195 1.00 70.50 114 ALA A CA 1
ATOM 906 C C . ALA A 1 114 ? 25.776 -1.930 -9.286 1.00 70.50 114 ALA A C 1
ATOM 908 O O . ALA A 1 114 ? 26.129 -0.755 -9.318 1.00 70.50 114 ALA A O 1
ATOM 909 N N . ASN A 1 115 ? 24.888 -2.445 -10.145 1.00 69.25 115 ASN A N 1
ATOM 910 C CA . ASN A 1 115 ? 24.266 -1.714 -11.255 1.00 69.25 115 ASN A CA 1
ATOM 911 C C . ASN A 1 115 ? 22.758 -1.473 -11.054 1.00 69.25 115 ASN A C 1
ATOM 913 O O . ASN A 1 115 ? 22.048 -1.188 -12.018 1.00 69.25 115 ASN A O 1
ATOM 917 N N . SER A 1 116 ? 22.237 -1.617 -9.833 1.00 54.69 116 SER A N 1
ATOM 918 C CA . SER A 1 116 ? 20.831 -1.320 -9.554 1.00 54.69 116 SER A CA 1
ATOM 919 C C . SER A 1 116 ? 20.598 0.190 -9.476 1.00 54.69 116 SER A C 1
ATOM 921 O O . SER A 1 116 ? 21.246 0.874 -8.685 1.00 54.69 116 SER A O 1
ATOM 92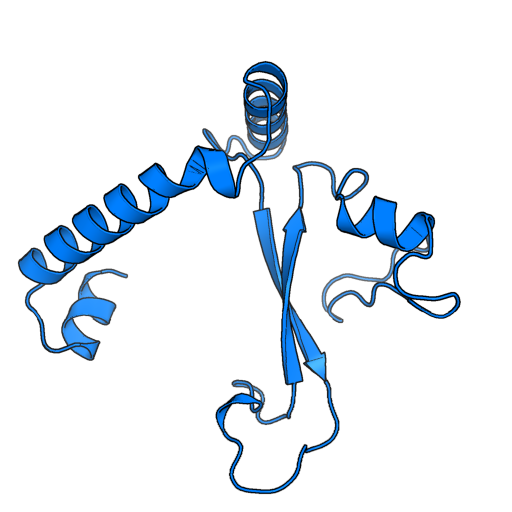3 N N . ALA A 1 117 ? 19.637 0.698 -10.245 1.00 58.66 117 ALA A N 1
ATOM 924 C CA . ALA A 1 117 ? 19.150 2.069 -10.151 1.00 58.66 117 ALA A CA 1
ATOM 925 C C . ALA A 1 117 ? 17.647 2.057 -9.861 1.00 58.66 117 ALA A C 1
ATOM 927 O O . ALA A 1 117 ? 16.912 1.230 -10.405 1.00 58.66 117 ALA A O 1
ATOM 928 N N . LEU A 1 118 ? 17.187 2.981 -9.018 1.00 55.41 118 LEU A N 1
ATOM 929 C CA . LEU A 1 118 ? 15.760 3.198 -8.823 1.00 55.41 118 LEU A CA 1
ATOM 930 C C . LEU A 1 118 ? 15.260 4.089 -9.955 1.00 55.41 118 LEU A C 1
ATOM 932 O O . LEU A 1 118 ? 15.575 5.276 -10.010 1.00 55.41 118 LEU A O 1
ATOM 936 N N . LEU A 1 119 ? 14.526 3.493 -10.886 1.00 50.97 119 LEU A N 1
ATOM 937 C CA . LEU A 1 119 ? 13.876 4.221 -11.965 1.00 50.97 119 LEU A CA 1
ATOM 938 C C . LEU A 1 119 ? 12.511 4.685 -11.460 1.00 50.97 119 LEU A C 1
ATOM 940 O O . LEU A 1 119 ? 11.663 3.859 -11.127 1.00 50.97 119 LEU A O 1
ATOM 944 N N . GLY A 1 120 ? 12.322 6.000 -11.376 1.00 48.72 120 GLY A N 1
ATOM 945 C CA . GLY A 1 120 ? 10.999 6.578 -11.165 1.00 48.72 120 GLY A CA 1
ATOM 946 C C . GLY A 1 120 ? 10.112 6.369 -12.393 1.00 48.72 120 GLY A C 1
ATOM 947 O O . GLY A 1 120 ? 10.598 6.237 -13.519 1.00 48.72 120 GLY A O 1
ATOM 948 N N . ASP A 1 121 ? 8.801 6.348 -12.175 1.00 47.16 121 ASP A N 1
ATOM 949 C CA . ASP A 1 121 ? 7.820 6.586 -13.232 1.00 47.16 121 ASP A CA 1
ATOM 950 C C . ASP A 1 121 ? 8.148 7.925 -13.930 1.00 47.16 121 ASP A C 1
ATOM 952 O O . ASP A 1 121 ? 8.446 8.917 -13.272 1.00 47.16 121 ASP A O 1
ATOM 956 N N . SER A 1 122 ? 8.080 7.946 -15.267 1.00 44.09 122 SER A N 1
ATOM 957 C CA . SER A 1 122 ? 8.202 9.120 -16.150 1.00 44.09 122 SER A CA 1
ATOM 958 C C . SER A 1 122 ? 7.439 10.390 -15.728 1.00 44.09 122 SER A C 1
ATOM 960 O O . SER A 1 122 ? 7.756 11.473 -16.219 1.00 44.09 122 SER A O 1
ATOM 962 N N . VAL A 1 123 ? 6.440 10.277 -14.852 1.00 43.12 123 VAL A N 1
ATOM 963 C CA . VAL A 1 123 ? 5.668 11.388 -14.282 1.00 43.12 123 VAL A CA 1
ATOM 964 C C . VAL A 1 123 ? 6.422 12.093 -13.143 1.00 43.12 123 VAL A C 1
ATOM 966 O O . VAL A 1 123 ? 6.191 13.276 -12.893 1.00 43.12 123 VAL A O 1
ATOM 969 N N . TYR A 1 124 ? 7.375 11.423 -12.492 1.00 41.72 124 TYR A N 1
ATOM 970 C CA . TYR A 1 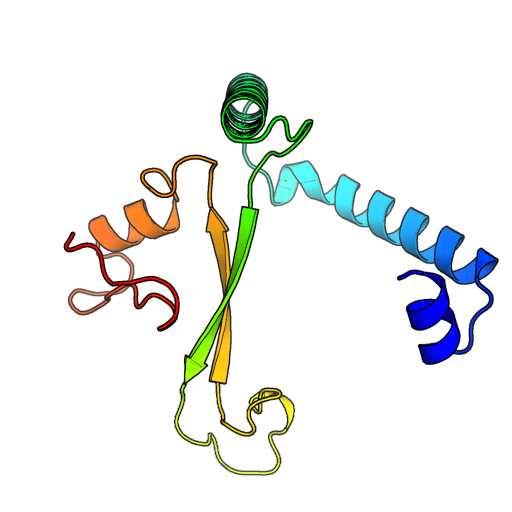124 ? 8.231 11.999 -11.458 1.00 41.72 124 TYR A CA 1
ATOM 971 C C . TYR A 1 124 ? 9.615 12.266 -12.045 1.00 41.72 124 TYR A C 1
ATOM 973 O O . TYR A 1 124 ? 10.413 11.355 -12.261 1.00 41.72 124 TYR A O 1
ATOM 981 N N . GLY A 1 125 ? 9.893 13.540 -12.342 1.00 34.16 125 GLY A N 1
ATOM 982 C CA . GLY A 1 125 ? 11.196 13.964 -12.846 1.00 34.16 125 GLY A CA 1
ATOM 983 C C . GLY A 1 125 ? 12.321 13.430 -11.960 1.00 34.16 125 GLY A C 1
ATOM 984 O O . GLY A 1 125 ? 12.239 13.514 -10.736 1.00 34.16 125 GLY A O 1
ATOM 985 N N . ILE A 1 126 ? 13.357 12.868 -12.588 1.00 39.41 126 ILE A N 1
ATOM 986 C CA . ILE A 1 126 ? 14.556 12.382 -11.905 1.00 39.41 126 ILE A CA 1
ATOM 987 C C . ILE A 1 126 ? 15.219 13.594 -11.247 1.00 39.41 126 ILE A C 1
ATOM 989 O O . ILE A 1 126 ? 15.973 14.329 -11.883 1.00 39.41 126 ILE A O 1
ATOM 993 N N . THR A 1 127 ? 14.923 13.845 -9.976 1.00 36.56 127 THR A N 1
ATOM 994 C CA . THR A 1 127 ? 15.772 14.695 -9.154 1.00 36.56 127 THR A CA 1
ATOM 995 C C . THR A 1 127 ? 17.058 13.918 -8.939 1.00 36.56 127 THR A C 1
ATOM 997 O O . THR A 1 127 ? 17.051 12.833 -8.361 1.00 36.56 127 THR A O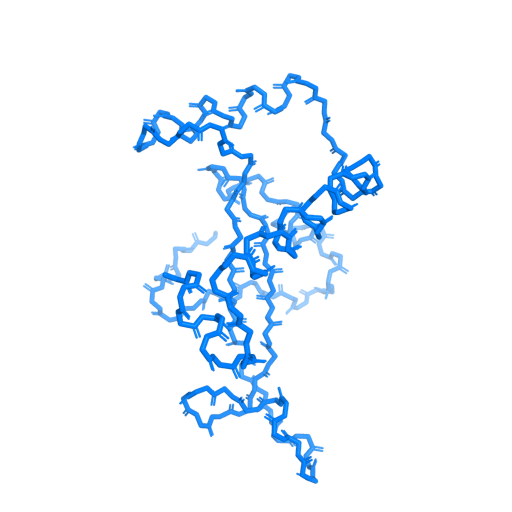 1
ATOM 1000 N N . HIS A 1 128 ? 18.145 14.436 -9.509 1.00 33.03 128 HIS A N 1
ATOM 1001 C CA . HIS A 1 128 ? 19.480 13.867 -9.378 1.00 33.03 128 HIS A CA 1
ATOM 1002 C C . HIS A 1 128 ? 19.760 13.508 -7.910 1.00 33.03 128 HIS A C 1
ATOM 1004 O O . HIS A 1 128 ? 19.630 14.362 -7.030 1.00 33.03 128 HIS A O 1
ATOM 1010 N N . LEU A 1 129 ? 20.072 12.228 -7.680 1.00 35.22 129 LEU A N 1
ATOM 1011 C CA . LEU A 1 129 ? 20.638 11.717 -6.430 1.00 35.22 129 LEU A CA 1
ATOM 1012 C C . LEU A 1 129 ? 22.026 12.314 -6.191 1.00 35.22 129 LEU A C 1
ATOM 1014 O O . LEU A 1 129 ? 22.783 12.429 -7.184 1.00 35.22 129 LEU A O 1
#

Radius of gyration: 18.84 Å; chains: 1; bounding box: 52×35×43 Å

Sequence (129 aa):
MLIAA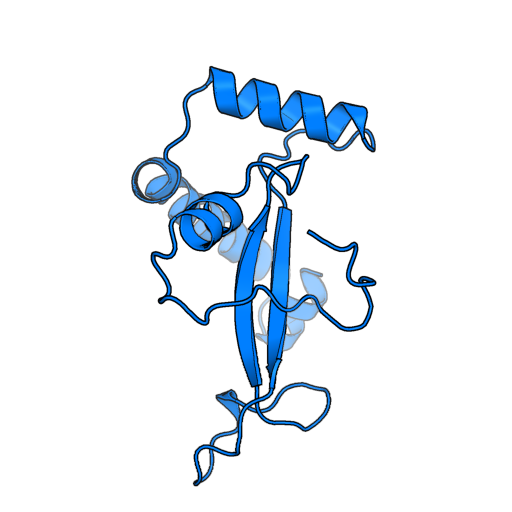ADFEGVSKTSACVIVKQVTEAICTLRNTYLHATEMELQEFNKKFYNIARFLYVLGAIDCTHIRIQSPGGDQAYYKNLNGYFSWNVQTVCDATFNNSRLKARLVEREFGANSALLGDSVYGITHL

Organism: Diabrotica balteata (NCBI:txid107213)